Protein AF-A0A259IBF3-F1 (afdb_monomer_lite)

Foldseek 3Di:
DDDPPDDDPWDWDADPVGDIDTLVPPDFPPHEDDDDDPDDPPPVRVVVVVVVVVCVVVCVVVSYD

pLDDT: mean 94.44, std 3.09, range [80.44, 98.31]

Sequence (65 aa):
MLIPRQTTPALSVPTLNHGTFDVANDAAENFTLIVFYRGLHCPICMKYLLELGRLVPEFEKRGVK

Radius of gyration: 13.48 Å; chains: 1; bounding box: 27×29×29 Å

Structure (mmCIF, N/CA/C/O backbone):
data_AF-A0A259IBF3-F1
#
_entry.id   AF-A0A259IBF3-F1
#
loop_
_atom_site.group_PDB
_atom_site.id
_atom_site.type_symbol
_atom_site.label_atom_id
_atom_site.label_alt_id
_atom_site.label_comp_id
_atom_site.label_asym_id
_atom_site.label_entity_id
_atom_site.label_seq_id
_atom_site.pdbx_PDB_ins_code
_atom_site.Cartn_x
_atom_site.Cartn_y
_atom_site.Cartn_z
_atom_site.occupancy
_atom_site.B_iso_or_equiv
_atom_site.auth_seq_id
_atom_site.auth_comp_id
_atom_site.auth_asym_id
_atom_site.auth_atom_id
_atom_site.pdbx_PDB_model_num
ATOM 1 N N . MET A 1 1 ? 4.662 17.089 4.238 1.00 84.06 1 MET A N 1
ATOM 2 C CA . MET A 1 1 ? 5.362 16.109 5.101 1.00 84.06 1 MET A CA 1
ATOM 3 C C . MET A 1 1 ? 4.323 15.249 5.796 1.00 84.06 1 MET A C 1
ATOM 5 O O . MET A 1 1 ? 3.277 15.784 6.132 1.00 84.06 1 MET A O 1
ATOM 9 N N . LEU A 1 2 ? 4.599 13.960 5.999 1.00 91.31 2 LEU A N 1
ATOM 10 C CA . LEU A 1 2 ? 3.761 13.093 6.833 1.00 91.31 2 LEU A CA 1
ATOM 11 C C . LEU A 1 2 ? 4.284 13.139 8.268 1.00 91.31 2 LEU A C 1
ATOM 13 O O . LEU A 1 2 ? 5.485 12.984 8.485 1.00 91.31 2 LEU A O 1
ATOM 17 N N . ILE A 1 3 ? 3.392 13.375 9.226 1.00 94.62 3 ILE A N 1
ATOM 18 C CA . ILE A 1 3 ? 3.722 13.460 10.649 1.00 94.62 3 ILE A CA 1
ATOM 19 C C . ILE A 1 3 ? 2.844 12.442 11.384 1.00 94.62 3 ILE A C 1
ATOM 21 O O . ILE A 1 3 ? 1.629 12.434 11.171 1.00 94.62 3 ILE A O 1
ATOM 25 N N . PRO A 1 4 ? 3.417 11.569 12.233 1.00 94.56 4 PRO A N 1
ATOM 26 C CA . PRO A 1 4 ? 2.631 10.617 13.008 1.00 94.56 4 PRO A CA 1
ATOM 27 C C . PRO A 1 4 ? 1.530 11.304 13.817 1.00 94.56 4 PRO A C 1
ATOM 29 O O . PRO A 1 4 ? 1.741 12.385 14.367 1.00 94.56 4 PRO A O 1
ATOM 32 N N . ARG A 1 5 ? 0.371 10.645 13.928 1.00 92.56 5 ARG A N 1
ATOM 33 C CA . ARG A 1 5 ? -0.817 11.149 14.647 1.00 92.56 5 ARG A CA 1
ATOM 34 C C . ARG A 1 5 ? -1.405 12.451 14.087 1.00 92.56 5 ARG A C 1
ATOM 36 O O . ARG A 1 5 ? -2.222 13.077 14.754 1.00 92.56 5 ARG A O 1
ATOM 43 N N . GLN A 1 6 ? -1.024 12.847 12.876 1.00 94.25 6 GLN A N 1
ATOM 44 C CA . GLN A 1 6 ? -1.752 13.845 12.103 1.00 94.25 6 GLN A CA 1
ATOM 45 C C . GLN A 1 6 ? -2.552 13.156 11.007 1.00 94.25 6 GLN A C 1
ATOM 47 O O . GLN A 1 6 ? -2.124 12.134 10.467 1.00 94.25 6 GLN A O 1
ATOM 52 N N . THR A 1 7 ? -3.704 13.732 10.674 1.00 92.06 7 THR A N 1
ATOM 53 C CA . THR A 1 7 ? -4.503 13.281 9.537 1.00 92.06 7 THR A CA 1
ATOM 54 C C . THR A 1 7 ? -3.653 13.320 8.274 1.00 92.06 7 THR A C 1
ATOM 56 O O . THR A 1 7 ? -3.006 14.328 7.976 1.00 92.06 7 THR A O 1
ATOM 59 N N . THR A 1 8 ? -3.634 12.212 7.538 1.00 92.94 8 THR A N 1
ATOM 60 C CA . THR A 1 8 ? -2.934 12.132 6.258 1.00 92.94 8 THR A CA 1
ATOM 61 C C . THR A 1 8 ? -3.519 13.167 5.292 1.00 92.94 8 THR A C 1
ATOM 63 O O . THR A 1 8 ? -4.740 13.326 5.247 1.00 92.94 8 THR A O 1
ATOM 66 N N . 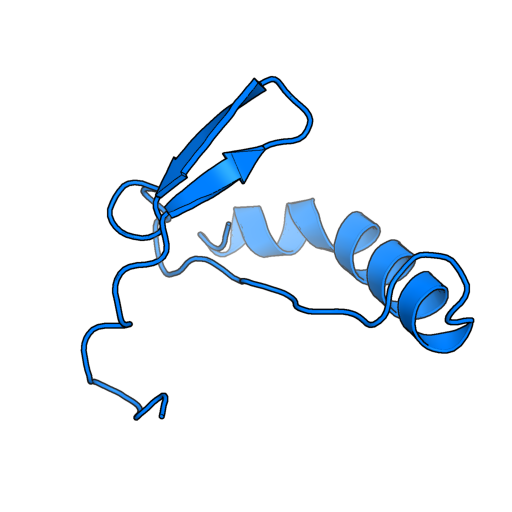PRO A 1 9 ? -2.688 13.890 4.519 1.00 93.50 9 PRO A N 1
ATOM 67 C CA . PRO A 1 9 ? -3.188 14.779 3.478 1.00 93.50 9 PRO A CA 1
ATOM 68 C C . PRO A 1 9 ? -4.109 14.042 2.504 1.00 93.50 9 PRO A C 1
ATOM 70 O O . PRO A 1 9 ? -3.918 12.853 2.250 1.00 93.50 9 PRO A O 1
ATOM 73 N N . ALA A 1 10 ? -5.070 14.767 1.930 1.00 93.56 10 ALA A N 1
ATOM 74 C CA . ALA A 1 10 ? -5.965 14.206 0.928 1.00 93.56 10 ALA A CA 1
ATOM 75 C C . ALA A 1 10 ? -5.163 13.620 -0.246 1.00 93.56 10 ALA A C 1
ATOM 77 O O . ALA A 1 10 ? -4.284 14.282 -0.806 1.00 93.56 10 ALA A O 1
ATOM 78 N N . LEU A 1 11 ? -5.487 12.384 -0.619 1.00 94.62 11 LEU A N 1
ATOM 79 C CA . LEU A 1 11 ? -4.937 11.705 -1.784 1.00 94.62 11 LEU A CA 1
ATOM 80 C C . LEU A 1 11 ? -6.091 11.084 -2.558 1.00 94.62 11 LEU A C 1
ATOM 82 O O . LEU A 1 11 ? -6.708 10.129 -2.094 1.00 94.62 11 LEU A O 1
ATOM 86 N N . SER A 1 12 ? -6.338 11.635 -3.742 1.00 96.94 12 SER A N 1
ATOM 87 C CA . SER A 1 12 ? -7.350 11.157 -4.671 1.00 96.94 12 SER A CA 1
ATOM 88 C C . SER A 1 12 ? -6.710 10.939 -6.036 1.00 96.94 12 SER A C 1
ATOM 90 O O . SER A 1 12 ? -6.125 11.871 -6.595 1.00 96.94 12 SER A O 1
ATOM 92 N N . VAL A 1 13 ? -6.748 9.706 -6.544 1.00 95.94 13 VAL A N 1
ATOM 93 C CA . VAL A 1 13 ? -6.071 9.327 -7.795 1.00 95.94 13 VAL A CA 1
ATOM 94 C C . VAL A 1 13 ? -6.937 8.394 -8.645 1.00 95.94 13 VAL A C 1
ATOM 96 O O . VAL A 1 13 ? -7.667 7.567 -8.095 1.00 95.94 13 VAL A O 1
ATOM 99 N N . PRO A 1 14 ? -6.868 8.484 -9.985 1.00 97.12 14 PRO A N 1
ATOM 100 C CA . PRO A 1 14 ? -7.514 7.508 -10.854 1.00 97.12 14 PRO A CA 1
ATOM 101 C C . PRO A 1 14 ? -6.849 6.135 -10.707 1.00 97.12 14 PRO A C 1
ATOM 103 O O . PRO A 1 14 ? -5.629 6.041 -10.548 1.00 97.12 14 PRO A O 1
ATOM 106 N N . THR A 1 15 ? -7.640 5.066 -10.787 1.00 95.12 15 THR A N 1
ATOM 107 C CA . THR A 1 15 ? -7.130 3.689 -10.703 1.00 95.12 15 THR A CA 1
ATOM 108 C C . THR A 1 15 ? -7.007 3.033 -12.077 1.00 95.12 15 THR A C 1
ATOM 110 O O . THR A 1 15 ? -7.648 3.441 -13.049 1.00 95.12 15 THR A O 1
ATOM 113 N N . LEU A 1 16 ? -6.205 1.967 -12.148 1.00 93.06 16 LEU A N 1
ATOM 114 C CA . LEU A 1 16 ? -6.074 1.141 -13.353 1.00 93.06 16 LEU A CA 1
ATOM 115 C C . LEU A 1 16 ? -7.353 0.351 -13.677 1.00 93.06 16 LEU A C 1
ATOM 117 O O . LEU A 1 16 ? -7.574 0.019 -14.836 1.00 93.06 16 LEU A O 1
ATOM 121 N N . ASN A 1 17 ? -8.212 0.101 -12.683 1.00 91.94 17 ASN A N 1
ATOM 122 C CA . ASN A 1 17 ? -9.491 -0.597 -12.851 1.00 91.94 17 ASN A CA 1
ATOM 123 C C . ASN A 1 17 ? -10.650 0.368 -13.149 1.00 91.94 17 ASN A C 1
ATOM 125 O O . ASN A 1 17 ? -11.814 -0.006 -13.010 1.00 91.94 17 ASN A O 1
ATOM 129 N N . HIS A 1 18 ? -10.332 1.595 -13.572 1.00 90.94 18 HIS A N 1
ATOM 130 C CA . HIS A 1 18 ? -11.258 2.720 -13.683 1.00 90.94 18 HIS A CA 1
ATOM 131 C C . HIS A 1 18 ? -11.810 3.186 -12.319 1.00 90.94 18 HIS A C 1
ATOM 133 O O . HIS A 1 18 ? -11.728 2.501 -11.302 1.00 90.94 18 HIS A O 1
ATOM 139 N N . GLY A 1 19 ? -12.334 4.412 -12.278 1.00 93.94 19 GLY A N 1
ATOM 140 C CA . GLY A 1 19 ? -12.775 5.055 -11.037 1.00 93.94 19 GLY A CA 1
ATOM 141 C C . GLY A 1 19 ? -11.644 5.722 -10.249 1.00 93.94 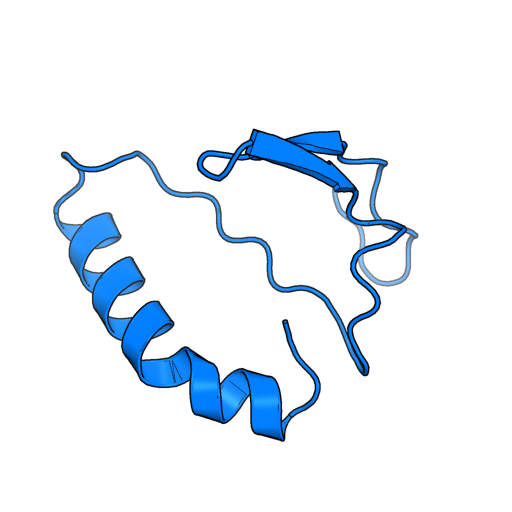19 GLY A C 1
ATOM 142 O O . GLY A 1 19 ? -10.484 5.738 -10.669 1.00 93.94 19 GLY A O 1
ATOM 143 N N . THR A 1 20 ? -12.012 6.298 -9.108 1.00 96.00 20 THR A N 1
ATOM 144 C CA . THR A 1 20 ? -11.135 7.122 -8.270 1.00 96.00 20 THR A CA 1
ATOM 145 C C . THR A 1 20 ? -10.920 6.444 -6.925 1.00 96.00 20 THR A C 1
ATOM 147 O O . THR A 1 20 ? -11.884 6.109 -6.242 1.00 96.00 20 THR A O 1
ATOM 150 N N . PHE A 1 21 ? -9.660 6.273 -6.538 1.00 95.31 21 PHE A N 1
ATOM 151 C CA . PHE A 1 21 ? -9.280 5.932 -5.174 1.00 95.31 21 PHE A CA 1
ATOM 152 C C . PHE A 1 21 ? -9.185 7.215 -4.347 1.00 95.31 21 PHE A C 1
ATOM 154 O O . PHE A 1 21 ? -8.568 8.180 -4.798 1.00 95.31 21 PHE A O 1
ATOM 161 N N . ASP A 1 22 ? -9.765 7.217 -3.148 1.00 95.81 22 ASP A N 1
ATOM 162 C CA . ASP A 1 22 ? -9.642 8.286 -2.157 1.00 95.81 22 ASP A CA 1
ATOM 163 C C . ASP A 1 22 ? -9.284 7.673 -0.802 1.00 95.81 22 ASP A C 1
ATOM 165 O O . ASP A 1 22 ? -10.059 6.896 -0.242 1.00 95.81 22 ASP A O 1
ATOM 169 N N . VAL A 1 23 ? -8.118 8.046 -0.267 1.00 94.38 23 VAL A N 1
ATOM 170 C CA . VAL A 1 23 ? -7.616 7.525 1.013 1.00 94.38 23 VAL A CA 1
ATOM 171 C C . VAL A 1 23 ? -8.569 7.803 2.181 1.00 94.38 23 VAL A C 1
ATOM 173 O O . VAL A 1 23 ? -8.618 7.020 3.125 1.00 94.38 23 VAL A O 1
ATOM 176 N N . ALA A 1 24 ? -9.356 8.882 2.123 1.00 92.38 24 ALA A N 1
ATOM 177 C CA . ALA A 1 24 ? -10.319 9.203 3.173 1.00 92.38 24 ALA A CA 1
ATOM 178 C C . ALA A 1 24 ? -11.521 8.240 3.191 1.00 92.38 24 ALA A C 1
ATOM 180 O O . ALA A 1 24 ? -12.180 8.112 4.221 1.00 92.38 24 ALA A O 1
ATOM 181 N N . ASN A 1 25 ? -11.788 7.555 2.072 1.00 92.44 25 ASN A N 1
ATOM 182 C CA . ASN A 1 25 ? -12.963 6.705 1.864 1.00 92.44 25 ASN A CA 1
ATOM 183 C C . ASN A 1 25 ? -12.626 5.209 1.694 1.00 92.44 25 ASN A C 1
ATOM 185 O O . ASN A 1 25 ? -13.531 4.406 1.480 1.00 92.44 25 ASN A O 1
ATOM 189 N N . ASP A 1 26 ? -11.354 4.812 1.805 1.00 90.56 26 ASP A N 1
ATOM 190 C CA . ASP A 1 26 ? -10.894 3.4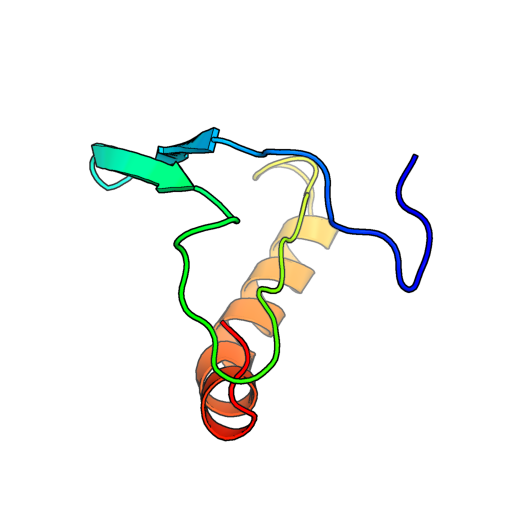30 1.574 1.00 90.56 26 ASP A CA 1
ATOM 191 C C . ASP A 1 26 ? -11.428 2.405 2.610 1.00 90.56 26 ASP A C 1
ATOM 193 O O . ASP A 1 26 ? -11.486 1.193 2.364 1.00 90.56 26 ASP A O 1
ATOM 197 N N . ALA A 1 27 ? -11.907 2.897 3.760 1.00 90.56 27 ALA A N 1
ATOM 198 C CA . ALA A 1 27 ? -12.626 2.133 4.784 1.00 90.56 27 ALA A CA 1
ATOM 199 C C . ALA A 1 27 ? -11.882 0.869 5.264 1.00 90.56 27 ALA A C 1
ATOM 201 O O . ALA A 1 27 ? -12.470 -0.214 5.361 1.00 90.56 27 ALA A O 1
ATOM 202 N N . ALA A 1 28 ? -10.573 0.968 5.504 1.00 94.38 28 ALA A N 1
ATOM 203 C CA . ALA A 1 28 ? -9.815 -0.067 6.207 1.00 94.38 28 ALA A CA 1
ATOM 204 C C . ALA A 1 28 ? -10.240 -0.144 7.685 1.00 94.38 28 ALA A C 1
ATOM 206 O O . ALA A 1 28 ? -10.648 0.860 8.263 1.00 94.38 28 ALA A O 1
ATOM 207 N N . GLU A 1 29 ? -10.129 -1.322 8.304 1.00 96.81 29 GLU A N 1
ATOM 208 C CA . GLU A 1 29 ? -10.458 -1.495 9.728 1.00 96.81 29 GLU A CA 1
ATOM 209 C C . GLU A 1 29 ? -9.442 -0.774 10.623 1.00 96.81 29 GLU A C 1
ATOM 211 O O . GLU A 1 29 ? -9.827 -0.075 11.558 1.00 96.81 29 GLU A O 1
ATOM 216 N N . ASN A 1 30 ? -8.149 -0.904 10.306 1.00 95.19 30 ASN A N 1
ATOM 217 C CA . ASN A 1 30 ? -7.063 -0.290 11.069 1.00 95.19 30 ASN A CA 1
ATOM 218 C C . ASN A 1 30 ? -6.390 0.855 10.308 1.00 95.19 30 ASN A C 1
ATOM 220 O O . ASN A 1 30 ? -6.317 1.975 10.812 1.00 95.19 30 ASN A O 1
ATOM 224 N N . PHE A 1 31 ? -5.862 0.582 9.113 1.00 93.75 31 PHE A N 1
ATOM 225 C CA . PHE A 1 31 ? -5.255 1.598 8.250 1.00 93.75 31 PHE A CA 1
ATOM 226 C C . PHE A 1 31 ? -5.087 1.093 6.813 1.00 93.75 31 PHE A C 1
ATOM 228 O O . PHE A 1 31 ? -5.065 -0.112 6.565 1.00 93.75 31 PHE A O 1
ATOM 235 N N . THR A 1 32 ? -4.910 2.035 5.890 1.00 95.44 32 THR A N 1
ATOM 236 C CA . THR A 1 32 ? -4.566 1.774 4.488 1.00 95.44 32 THR A CA 1
ATOM 237 C C . THR A 1 32 ? -3.051 1.857 4.287 1.00 95.44 32 THR A C 1
ATOM 239 O O . THR A 1 32 ? -2.417 2.854 4.654 1.00 95.44 32 THR A O 1
ATOM 242 N N . LEU A 1 33 ? -2.449 0.825 3.700 1.00 95.38 33 LEU A N 1
ATOM 243 C CA . LEU A 1 33 ? -1.033 0.743 3.357 1.00 95.38 33 LEU A CA 1
ATOM 244 C C . LEU A 1 33 ? -0.799 1.215 1.914 1.00 95.38 33 LEU A C 1
ATOM 246 O O . LEU A 1 33 ? -0.989 0.483 0.949 1.00 95.38 33 LEU A O 1
ATOM 250 N N . ILE A 1 34 ? -0.285 2.436 1.760 1.00 94.50 34 ILE A N 1
ATOM 251 C CA . ILE A 1 34 ? 0.055 2.995 0.444 1.00 94.50 34 ILE A CA 1
ATOM 252 C C . ILE A 1 34 ? 1.546 2.801 0.162 1.00 94.50 34 ILE A C 1
ATOM 254 O O . ILE A 1 34 ? 2.402 3.333 0.873 1.00 94.50 34 ILE A O 1
ATOM 258 N N . VAL A 1 35 ? 1.866 2.080 -0.916 1.00 94.62 35 VAL A N 1
ATOM 259 C CA . VAL A 1 35 ? 3.249 1.791 -1.321 1.00 94.62 35 VAL A CA 1
ATOM 260 C C . VAL A 1 35 ? 3.601 2.523 -2.613 1.00 94.62 35 VAL A C 1
ATOM 262 O O . VAL A 1 35 ? 3.067 2.234 -3.680 1.00 94.62 35 VAL A O 1
ATOM 265 N N . PHE A 1 36 ? 4.572 3.433 -2.532 1.00 93.69 36 PHE A N 1
ATOM 266 C CA . PHE A 1 36 ? 5.173 4.075 -3.701 1.00 93.69 36 PHE A CA 1
ATOM 267 C C . PHE A 1 36 ? 6.417 3.304 -4.149 1.00 93.69 36 PHE A C 1
ATOM 269 O O . PHE A 1 36 ? 7.284 2.966 -3.342 1.00 93.69 36 PHE A O 1
ATOM 276 N N . TYR A 1 37 ? 6.540 3.061 -5.450 1.00 94.69 37 TYR A N 1
ATOM 277 C CA . TYR A 1 37 ? 7.689 2.379 -6.044 1.00 94.69 37 TYR A CA 1
ATOM 278 C C . TYR A 1 37 ? 8.098 3.051 -7.359 1.00 94.69 37 TYR A C 1
ATOM 280 O O . TYR A 1 37 ? 7.325 3.785 -7.967 1.00 94.69 37 TYR A O 1
ATOM 288 N N . ARG A 1 38 ? 9.333 2.808 -7.817 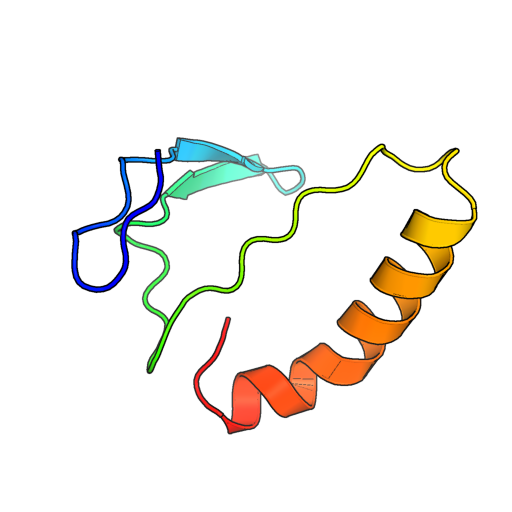1.00 94.12 38 ARG A N 1
ATOM 289 C CA . ARG A 1 38 ? 9.912 3.483 -8.999 1.00 94.12 38 ARG A CA 1
ATOM 290 C C . ARG A 1 38 ? 9.327 3.044 -10.349 1.00 94.12 38 ARG A C 1
ATOM 292 O O . ARG A 1 38 ? 9.698 3.609 -11.369 1.00 94.12 38 ARG A O 1
ATOM 299 N N . GLY A 1 39 ? 8.467 2.029 -10.373 1.00 87.88 39 GLY A N 1
ATOM 300 C CA . GLY A 1 39 ? 7.927 1.435 -11.598 1.00 87.88 39 GLY A CA 1
ATOM 301 C C . GLY A 1 39 ? 8.507 0.058 -11.942 1.00 87.88 39 GLY A C 1
ATOM 302 O O . GLY A 1 39 ? 9.368 -0.477 -11.241 1.00 87.88 39 GLY A O 1
ATOM 303 N N . LEU A 1 40 ? 8.006 -0.516 -13.040 1.00 80.44 40 LEU A N 1
ATOM 304 C CA . LEU A 1 40 ? 8.228 -1.909 -13.458 1.00 80.44 40 LEU A CA 1
ATOM 305 C C . LEU A 1 40 ? 9.701 -2.253 -13.754 1.00 80.44 40 LEU A C 1
ATOM 307 O O . LEU A 1 40 ? 10.128 -3.378 -13.527 1.00 80.44 40 LEU A O 1
ATOM 311 N N . HIS A 1 41 ? 10.497 -1.285 -14.216 1.00 91.94 41 HIS A N 1
ATOM 312 C CA . HIS A 1 41 ? 11.902 -1.506 -14.598 1.00 91.94 41 HIS A CA 1
ATOM 313 C C . HIS A 1 41 ? 12.882 -1.500 -13.418 1.00 91.94 41 HIS A C 1
ATOM 315 O O . HIS A 1 41 ? 14.081 -1.695 -13.598 1.00 91.94 41 HIS A O 1
ATOM 321 N N . CYS A 1 42 ? 12.395 -1.266 -12.202 1.00 96.31 42 CYS A N 1
ATOM 322 C CA . CYS A 1 42 ? 13.207 -1.301 -10.996 1.00 96.31 42 CYS A CA 1
ATOM 323 C C . CYS A 1 42 ? 13.268 -2.747 -10.450 1.00 96.31 42 CYS A C 1
ATOM 325 O O . CYS A 1 42 ? 12.287 -3.204 -9.856 1.00 96.31 42 CYS A O 1
ATOM 327 N N . PRO A 1 43 ? 14.403 -3.472 -10.559 1.00 94.38 43 PRO A N 1
ATOM 328 C CA . PRO A 1 43 ? 14.471 -4.895 -10.199 1.00 94.38 43 PRO A CA 1
ATOM 329 C C . PRO A 1 43 ? 14.220 -5.160 -8.708 1.00 94.38 43 PRO A C 1
ATOM 331 O O . PRO A 1 43 ? 13.642 -6.178 -8.339 1.00 94.38 43 PRO A O 1
ATOM 334 N N . ILE A 1 44 ? 14.610 -4.230 -7.831 1.00 95.31 44 ILE A N 1
ATOM 335 C CA . ILE A 1 44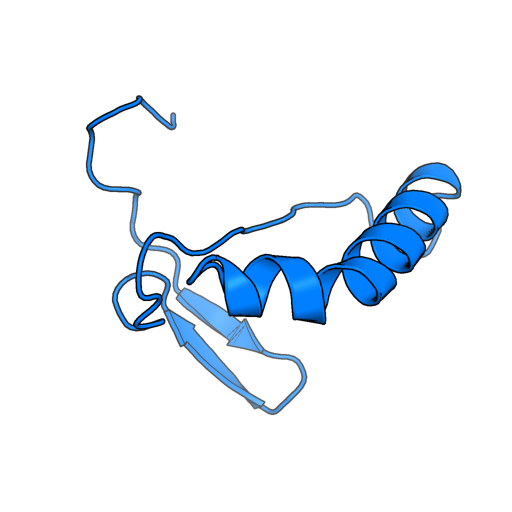 ? 14.309 -4.322 -6.395 1.00 95.31 44 ILE A CA 1
ATOM 336 C C . ILE A 1 44 ? 12.825 -4.070 -6.104 1.00 95.31 44 ILE A C 1
ATOM 338 O O . ILE A 1 44 ? 12.235 -4.749 -5.271 1.00 95.31 44 ILE A O 1
ATOM 342 N N . CYS A 1 45 ? 12.200 -3.147 -6.837 1.00 96.06 45 CYS A N 1
ATOM 343 C CA . CYS A 1 45 ? 10.786 -2.829 -6.679 1.00 96.06 45 CYS A CA 1
ATOM 344 C C . CYS A 1 45 ? 9.913 -4.023 -7.083 1.00 96.06 45 CYS A C 1
ATOM 346 O O . CYS A 1 45 ? 8.958 -4.340 -6.384 1.00 96.06 45 CYS A O 1
ATOM 348 N N . MET A 1 46 ? 10.287 -4.731 -8.156 1.00 94.69 46 MET A N 1
ATOM 349 C CA . MET A 1 46 ? 9.619 -5.967 -8.572 1.00 94.69 46 MET A CA 1
ATOM 350 C C . MET A 1 46 ? 9.634 -7.025 -7.460 1.00 94.69 46 MET A C 1
ATOM 352 O O . MET A 1 46 ? 8.594 -7.606 -7.160 1.00 94.69 46 MET A O 1
ATOM 356 N N . LYS A 1 47 ? 10.785 -7.245 -6.807 1.00 94.75 47 LYS A N 1
ATOM 357 C CA . LYS A 1 47 ? 10.886 -8.190 -5.681 1.00 94.75 47 LYS A CA 1
ATOM 358 C C . LYS A 1 47 ? 9.960 -7.808 -4.522 1.00 94.75 47 LYS A C 1
ATOM 360 O O . LYS A 1 47 ? 9.301 -8.681 -3.971 1.00 94.75 47 LYS A O 1
ATOM 365 N N . TYR A 1 48 ? 9.881 -6.522 -4.179 1.00 95.06 48 TYR A N 1
ATOM 366 C CA . TYR A 1 48 ? 8.978 -6.048 -3.126 1.00 95.06 48 TYR A CA 1
ATOM 367 C C . TYR A 1 48 ? 7.506 -6.204 -3.497 1.00 95.06 48 TYR A C 1
ATOM 369 O O . TYR A 1 48 ? 6.733 -6.652 -2.661 1.00 95.06 48 TYR A O 1
ATOM 377 N N . LEU A 1 49 ? 7.115 -5.895 -4.735 1.00 94.50 49 LEU A N 1
ATOM 378 C CA . LEU A 1 49 ? 5.729 -6.062 -5.183 1.00 94.50 49 LEU A CA 1
ATOM 379 C C . LEU A 1 49 ? 5.282 -7.527 -5.167 1.00 94.50 49 LEU A C 1
ATOM 381 O O . LEU A 1 49 ? 4.159 -7.805 -4.760 1.00 94.50 49 LEU A O 1
ATOM 385 N N . LEU A 1 50 ? 6.159 -8.459 -5.558 1.00 95.50 50 LEU A N 1
ATOM 386 C CA . LEU A 1 50 ? 5.874 -9.896 -5.469 1.00 95.50 50 LEU A CA 1
ATOM 387 C C . LEU A 1 50 ? 5.610 -10.328 -4.022 1.00 95.50 50 LEU A C 1
ATOM 389 O O . LEU A 1 50 ? 4.639 -11.032 -3.753 1.00 95.50 50 LEU A O 1
ATOM 393 N N . GLU A 1 51 ?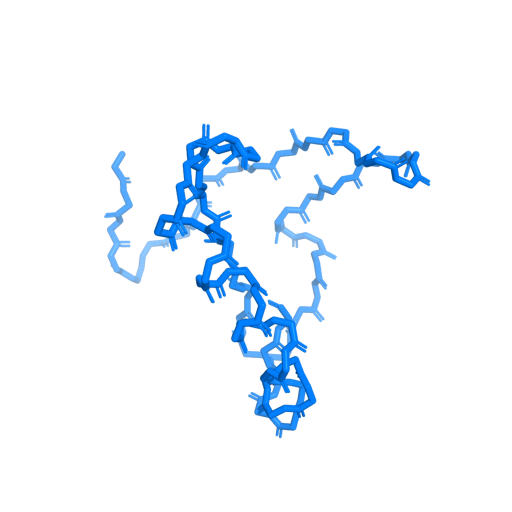 6.450 -9.879 -3.090 1.00 96.88 51 GLU A N 1
ATOM 394 C CA . GLU A 1 51 ? 6.301 -10.229 -1.678 1.00 96.88 51 GLU A CA 1
ATOM 395 C C . GLU A 1 51 ? 5.078 -9.558 -1.038 1.00 96.88 51 GLU A C 1
ATOM 397 O O . GLU A 1 51 ? 4.332 -10.210 -0.312 1.00 96.88 51 GLU A O 1
ATOM 402 N N . LEU A 1 52 ? 4.816 -8.287 -1.354 1.00 96.69 52 LEU A N 1
ATOM 403 C CA . LEU A 1 52 ? 3.612 -7.581 -0.907 1.00 96.69 52 LEU A CA 1
ATOM 404 C C . LEU A 1 52 ? 2.347 -8.283 -1.401 1.00 96.69 52 LEU A C 1
ATOM 406 O O . LEU A 1 52 ? 1.448 -8.524 -0.602 1.00 96.69 52 LEU A O 1
ATOM 410 N N . GLY A 1 53 ? 2.309 -8.682 -2.677 1.00 95.88 53 GLY A N 1
ATOM 411 C CA . GLY A 1 53 ? 1.201 -9.449 -3.250 1.00 95.88 53 GLY A CA 1
ATOM 412 C C . GLY A 1 53 ? 0.964 -10.778 -2.524 1.00 95.88 53 GLY A C 1
ATOM 413 O O . GLY A 1 53 ? -0.177 -11.134 -2.242 1.00 95.88 53 GLY A O 1
ATOM 414 N N . ARG A 1 54 ? 2.039 -11.486 -2.147 1.00 98.31 54 ARG A N 1
ATOM 415 C CA . ARG A 1 54 ? 1.965 -12.725 -1.352 1.00 98.31 54 ARG A CA 1
ATOM 416 C C . ARG A 1 54 ? 1.412 -12.491 0.060 1.00 98.31 54 ARG A C 1
ATOM 418 O O . ARG A 1 54 ? 0.776 -13.383 0.615 1.00 98.31 54 ARG A O 1
ATOM 425 N N . LEU A 1 55 ? 1.682 -11.325 0.648 1.00 98.25 55 LEU A N 1
ATOM 426 C CA . LEU A 1 55 ? 1.296 -10.964 2.015 1.00 98.25 55 LEU A CA 1
ATOM 427 C C . LEU A 1 55 ? -0.095 -10.324 2.133 1.00 98.25 55 LEU A C 1
ATOM 429 O O . LEU A 1 55 ? -0.558 -10.164 3.260 1.00 98.25 55 LEU A O 1
ATOM 433 N N . VAL A 1 56 ? -0.784 -10.019 1.026 1.00 97.75 56 VAL A N 1
ATOM 434 C CA . VAL A 1 56 ? -2.141 -9.429 1.043 1.00 97.75 56 VAL A CA 1
ATOM 435 C C . VAL A 1 56 ? -3.093 -10.143 2.016 1.00 97.75 56 VAL A C 1
ATOM 437 O O . VAL A 1 56 ? -3.643 -9.460 2.879 1.00 97.75 56 VAL A O 1
ATOM 440 N N . PRO A 1 57 ? -3.212 -11.489 2.023 1.00 98.06 57 PRO A N 1
ATOM 441 C CA . PRO A 1 57 ? -4.111 -12.166 2.961 1.00 98.06 57 PRO A CA 1
ATOM 442 C C . PRO A 1 57 ? -3.731 -11.962 4.436 1.00 98.06 57 PRO A C 1
ATOM 444 O O . PRO A 1 57 ? -4.583 -12.008 5.318 1.00 98.06 57 PRO A O 1
ATOM 447 N N . GLU A 1 58 ? -2.447 -11.754 4.737 1.00 98.31 58 GLU A N 1
ATOM 448 C CA . GLU A 1 58 ? -1.976 -11.483 6.099 1.00 98.31 58 GLU A CA 1
ATOM 449 C C . GLU A 1 58 ? -2.243 -10.037 6.533 1.00 98.31 58 GLU A C 1
ATOM 451 O O . GLU A 1 58 ? -2.433 -9.793 7.726 1.00 98.31 58 GLU A O 1
ATOM 456 N N . PHE A 1 59 ? -2.280 -9.088 5.593 1.00 97.88 59 PHE A N 1
ATOM 457 C CA . PHE A 1 59 ? -2.713 -7.714 5.856 1.00 97.88 59 PHE A CA 1
ATOM 458 C C . PHE A 1 59 ? -4.216 -7.657 6.118 1.00 97.88 59 PHE A C 1
ATOM 460 O O . PHE A 1 59 ? -4.629 -7.112 7.144 1.00 97.88 59 PHE A O 1
ATOM 467 N N . GLU A 1 60 ? -5.011 -8.327 5.282 1.00 96.81 60 GLU A N 1
ATOM 468 C CA . GLU A 1 60 ? -6.467 -8.401 5.435 1.00 96.81 60 GLU A CA 1
ATOM 469 C C . GLU A 1 60 ? -6.863 -9.004 6.789 1.00 96.81 60 GLU A C 1
ATOM 471 O O . GLU A 1 60 ? -7.682 -8.430 7.504 1.00 96.81 60 GLU A O 1
ATOM 476 N N . LYS A 1 61 ? -6.210 -10.099 7.216 1.00 98.06 61 LYS A N 1
ATOM 477 C CA . LYS A 1 61 ? -6.408 -10.701 8.554 1.00 98.06 61 LYS A CA 1
ATOM 478 C C . LYS A 1 61 ? -6.137 -9.739 9.713 1.00 98.06 61 LYS A C 1
ATOM 480 O O . LYS A 1 61 ? -6.606 -9.975 10.823 1.00 98.06 61 LYS A O 1
ATOM 485 N N . ARG A 1 62 ? -5.328 -8.705 9.484 1.00 97.88 62 ARG A N 1
ATOM 486 C CA . ARG A 1 62 ? -4.965 -7.679 10.469 1.00 97.88 62 ARG A CA 1
ATOM 487 C C . ARG A 1 62 ? -5.756 -6.388 10.263 1.00 97.88 62 ARG A C 1
ATOM 489 O O . ARG A 1 62 ? -5.381 -5.377 10.850 1.00 97.88 62 ARG A O 1
ATOM 496 N N . GLY A 1 63 ? -6.790 -6.387 9.423 1.00 97.75 63 GLY A N 1
ATOM 497 C CA . GLY A 1 63 ? -7.608 -5.205 9.157 1.00 97.75 63 GLY A CA 1
ATOM 498 C C . GLY A 1 63 ? -6.887 -4.109 8.362 1.00 97.75 63 GLY A C 1
ATOM 499 O O . GLY A 1 63 ? -7.275 -2.940 8.429 1.00 97.75 63 GLY A O 1
ATOM 500 N N . VAL A 1 64 ? -5.809 -4.459 7.655 1.00 97.38 64 VAL A N 1
ATOM 501 C CA . VAL A 1 64 ? -5.023 -3.544 6.817 1.00 97.38 64 VAL A CA 1
ATOM 502 C C . VAL A 1 64 ? -5.388 -3.773 5.355 1.00 97.38 64 VAL A C 1
ATOM 504 O O . VAL A 1 64 ? -5.425 -4.921 4.911 1.00 97.38 64 VAL A O 1
ATOM 507 N N . LYS A 1 65 ? -5.642 -2.682 4.630 1.00 92.94 65 LYS A N 1
ATOM 508 C CA . LYS A 1 65 ? -5.900 -2.686 3.183 1.00 92.94 65 LYS A CA 1
ATOM 509 C C . LYS A 1 65 ? -4.702 -2.160 2.413 1.00 92.94 65 LYS A C 1
ATOM 511 O O . LYS A 1 65 ? -4.103 -1.176 2.899 1.00 92.94 65 LYS A O 1
#

Secondary structure (DSSP, 8-state):
---TTSPPPP-EEE-TTSSEEETTT---SSB--------TT-HHHHHHHHHHHHHHHHHHTTTB-